Protein AF-A0A3N5LIF3-F1 (afdb_monomer_lite)

Sequence (115 aa):
MDKIKIIIRKEWAEVFKNRMVLFTVAFLPLLFVALPLIIIGTVGSAGDTTMGAEMPGQINAYCPPELNSGECFQVFMVSQFMLMFMILPLAIPVTIAAYSIVGEKTTRSLEPLLA

pLDDT: mean 72.55, std 11.44, range [46.75, 89.25]

Radius of gyration: 22.74 Å; chains: 1; bounding box: 51×27×62 Å

Foldseek 3Di:
DVVVVVVVVVLVCVCVVPPVNVCVLPVVLVVLVVVLVVVCVVLVVVVPDPDPPDDDPVLVVVDDPPDDPSVSVNSVVVVVSVVVVVCSVVVNVVSSVVCVVVVCVVVVPCVVVVD

Structure (mmCIF, N/CA/C/O backbone):
data_AF-A0A3N5LIF3-F1
#
_entry.id   AF-A0A3N5LIF3-F1
#
loop_
_atom_site.group_PDB
_atom_site.id
_atom_site.type_symbol
_atom_site.label_atom_id
_atom_site.label_alt_id
_atom_site.label_comp_id
_atom_site.label_asym_id
_atom_site.label_entity_id
_atom_site.label_seq_id
_atom_site.pdbx_PDB_ins_code
_atom_site.Cartn_x
_atom_site.Cartn_y
_atom_site.Cartn_z
_atom_site.occupancy
_atom_site.B_iso_or_equiv
_atom_site.auth_seq_id
_atom_site.auth_comp_id
_atom_site.auth_asym_id
_atom_site.auth_atom_id
_atom_site.pdbx_PDB_model_num
ATOM 1 N N . MET A 1 1 ? -11.364 -12.113 31.584 1.00 62.47 1 MET A N 1
ATOM 2 C CA . MET A 1 1 ? -10.709 -11.952 30.262 1.00 62.47 1 MET A CA 1
ATOM 3 C C . MET A 1 1 ? -11.653 -12.253 29.093 1.00 62.47 1 MET A C 1
ATOM 5 O O . MET A 1 1 ? -11.417 -11.757 27.998 1.00 62.47 1 MET A O 1
ATOM 9 N N . ASP A 1 2 ? -12.753 -12.980 29.308 1.00 78.06 2 ASP A N 1
ATOM 10 C CA . ASP A 1 2 ? -13.673 -13.397 28.233 1.00 78.06 2 ASP A CA 1
ATOM 11 C C . ASP A 1 2 ? -14.489 -12.256 27.616 1.00 78.06 2 ASP A C 1
ATOM 13 O O . ASP A 1 2 ? -14.750 -12.270 26.416 1.00 78.06 2 ASP A O 1
ATOM 17 N N . LYS A 1 3 ? -14.806 -11.210 28.394 1.00 77.38 3 LYS A N 1
ATOM 18 C CA . LYS A 1 3 ? -15.523 -10.025 27.891 1.00 77.38 3 LYS A CA 1
ATOM 19 C C . LYS A 1 3 ? -14.773 -9.320 26.748 1.00 77.38 3 LYS A C 1
ATOM 21 O O . LYS A 1 3 ? -15.388 -8.975 25.748 1.00 77.38 3 LYS A O 1
ATOM 26 N N . ILE A 1 4 ? -13.446 -9.187 26.851 1.00 80.62 4 ILE A N 1
ATOM 27 C CA . ILE A 1 4 ? -12.608 -8.550 25.815 1.00 80.62 4 ILE A CA 1
ATOM 28 C C . ILE A 1 4 ? -12.620 -9.383 24.526 1.00 80.62 4 ILE A C 1
ATOM 30 O O . ILE A 1 4 ? -12.798 -8.843 23.439 1.00 80.62 4 ILE A O 1
ATOM 34 N N . LYS A 1 5 ? -12.506 -10.713 24.640 1.00 80.94 5 LYS A N 1
ATOM 35 C CA . LYS A 1 5 ? -12.574 -11.619 23.481 1.00 80.94 5 LYS A CA 1
ATOM 36 C C . LYS A 1 5 ? -13.926 -11.547 22.766 1.00 80.94 5 LYS A C 1
ATOM 38 O O . LYS A 1 5 ? -13.967 -11.611 21.541 1.00 80.94 5 LYS A O 1
ATOM 43 N N . ILE A 1 6 ? -15.021 -11.403 23.513 1.00 83.94 6 ILE A N 1
ATOM 44 C CA . ILE A 1 6 ? -16.371 -11.275 22.946 1.00 83.94 6 ILE A CA 1
ATOM 45 C C . ILE A 1 6 ? -16.518 -9.961 22.171 1.00 83.94 6 ILE A C 1
ATOM 47 O O . ILE A 1 6 ? -17.060 -9.978 21.066 1.00 83.94 6 ILE A O 1
ATOM 51 N N . ILE A 1 7 ? -15.996 -8.855 22.709 1.00 80.12 7 ILE A N 1
ATOM 52 C CA . ILE A 1 7 ? -16.023 -7.542 22.048 1.00 80.12 7 ILE A CA 1
ATOM 53 C C . ILE A 1 7 ? -15.227 -7.584 20.739 1.00 80.12 7 ILE A C 1
ATOM 55 O O . ILE A 1 7 ? -15.776 -7.261 19.690 1.00 80.12 7 ILE A O 1
ATOM 59 N N . ILE A 1 8 ? -13.991 -8.097 20.767 1.00 80.31 8 ILE A N 1
ATOM 60 C CA . ILE A 1 8 ? -13.157 -8.231 19.559 1.00 80.31 8 ILE A CA 1
ATOM 61 C C . ILE A 1 8 ? -13.861 -9.090 18.502 1.00 80.31 8 ILE A C 1
ATOM 63 O O . ILE A 1 8 ? -13.891 -8.731 17.327 1.00 80.31 8 ILE A O 1
ATOM 67 N N . ARG A 1 9 ? -14.472 -10.214 18.904 1.00 79.19 9 ARG A N 1
ATOM 68 C CA . ARG A 1 9 ? -15.185 -11.097 17.969 1.00 79.19 9 ARG A CA 1
ATOM 69 C C . ARG A 1 9 ? -16.412 -10.423 17.348 1.00 79.19 9 ARG A C 1
ATOM 71 O O . ARG A 1 9 ? -16.721 -10.705 16.192 1.00 79.19 9 ARG A O 1
ATOM 78 N N . LYS A 1 10 ? -17.107 -9.556 18.093 1.00 78.56 10 LYS A N 1
ATOM 79 C CA . LYS A 1 10 ? -18.231 -8.762 17.580 1.00 78.56 10 LYS A CA 1
ATOM 80 C C . LYS A 1 10 ? -17.746 -7.760 16.528 1.00 78.56 10 LYS A C 1
ATOM 82 O O . LYS A 1 10 ? -18.284 -7.772 15.427 1.00 78.56 10 LYS A O 1
ATOM 87 N N . GLU A 1 11 ? -16.709 -6.974 16.826 1.00 76.25 11 GLU A N 1
ATOM 88 C CA . GLU A 1 11 ? -16.180 -5.972 15.886 1.00 76.25 11 GLU A CA 1
ATOM 89 C C . GLU A 1 11 ? -15.649 -6.606 14.599 1.00 76.25 11 GLU A C 1
ATOM 91 O O . GLU A 1 11 ? -15.943 -6.138 13.500 1.00 76.25 11 GLU A O 1
ATOM 96 N N . TRP A 1 12 ? -14.932 -7.728 14.708 1.00 75.62 12 TRP A N 1
ATOM 97 C CA . TRP A 1 12 ? -14.440 -8.450 13.534 1.00 75.62 12 TRP A CA 1
ATOM 98 C C . TRP A 1 12 ? -15.583 -8.973 12.654 1.00 75.62 12 TRP A C 1
ATOM 100 O O . TRP A 1 12 ? -15.513 -8.888 11.428 1.00 75.62 12 TRP A O 1
ATOM 110 N N . ALA A 1 13 ? -16.658 -9.479 13.269 1.00 78.12 13 ALA A N 1
ATOM 111 C CA . ALA A 1 13 ? -17.844 -9.926 12.545 1.00 78.12 13 ALA A CA 1
ATOM 112 C C . ALA A 1 13 ? -18.581 -8.759 11.869 1.00 78.12 13 ALA A C 1
ATOM 114 O O . ALA A 1 13 ? -19.118 -8.924 10.778 1.00 78.12 13 ALA A O 1
ATOM 115 N N . GLU A 1 14 ? -18.592 -7.582 12.489 1.00 74.56 14 GLU A N 1
ATOM 116 C CA . GLU A 1 14 ? -19.236 -6.381 11.961 1.00 74.56 14 GLU A CA 1
ATOM 117 C C . GLU A 1 14 ? -18.471 -5.799 10.762 1.00 74.56 14 GLU A C 1
ATOM 119 O O . GLU A 1 14 ? -19.076 -5.531 9.722 1.00 74.56 14 GLU A O 1
ATOM 124 N N . VAL A 1 15 ? -17.137 -5.729 10.845 1.00 71.31 15 VAL A N 1
ATOM 125 C CA . VAL A 1 15 ? -16.263 -5.301 9.737 1.00 71.31 15 VAL A CA 1
ATOM 126 C C . VAL A 1 15 ? -16.377 -6.244 8.536 1.00 71.31 15 VAL A C 1
ATOM 128 O O . VAL A 1 15 ? -16.532 -5.778 7.408 1.00 71.31 15 VAL A O 1
ATOM 131 N N . PHE A 1 16 ? -16.365 -7.565 8.753 1.00 73.12 16 PHE A N 1
ATOM 132 C CA . PHE A 1 16 ? -16.489 -8.538 7.657 1.00 73.12 16 PHE A CA 1
ATOM 133 C C . PHE A 1 16 ? -17.900 -8.629 7.067 1.00 73.12 16 PHE A C 1
ATOM 135 O O . PHE A 1 16 ? -18.053 -8.947 5.887 1.00 73.12 16 PHE A O 1
ATOM 142 N N . LYS A 1 17 ? -18.945 -8.350 7.854 1.00 76.25 17 LYS A N 1
ATOM 143 C CA . LYS A 1 17 ? -20.332 -8.352 7.367 1.00 76.25 17 LYS A CA 1
ATOM 144 C C . LYS A 1 17 ? -20.644 -7.112 6.531 1.00 76.25 17 LYS A C 1
ATOM 146 O O . LYS A 1 17 ? -21.517 -7.162 5.662 1.00 76.25 17 LYS A O 1
ATOM 151 N N . ASN A 1 18 ? -19.931 -6.010 6.759 1.00 74.31 18 ASN A N 1
ATOM 152 C CA . ASN A 1 18 ? -20.172 -4.762 6.056 1.00 74.31 18 ASN A CA 1
ATOM 153 C C . ASN A 1 18 ? -19.412 -4.714 4.719 1.00 74.31 18 ASN A C 1
ATOM 155 O O . ASN A 1 18 ? -18.266 -4.269 4.629 1.00 74.31 18 ASN A O 1
ATOM 159 N N . ARG A 1 19 ? -20.084 -5.161 3.648 1.00 74.12 19 ARG A N 1
ATOM 160 C CA . ARG A 1 19 ? -19.531 -5.245 2.281 1.00 74.12 19 ARG A CA 1
ATOM 161 C C . ARG A 1 19 ? -18.930 -3.924 1.783 1.00 74.12 19 ARG A C 1
ATOM 163 O O . ARG A 1 19 ? -18.002 -3.962 0.985 1.00 74.12 19 ARG A O 1
ATOM 170 N N . MET A 1 20 ? -19.424 -2.778 2.259 1.00 74.94 20 MET A N 1
ATOM 171 C CA . MET A 1 20 ? -18.888 -1.457 1.909 1.00 74.94 20 MET A CA 1
ATOM 172 C C . MET A 1 20 ? -17.468 -1.240 2.456 1.00 74.94 20 MET A C 1
ATOM 174 O O . MET A 1 20 ? -16.606 -0.790 1.711 1.00 74.94 20 MET A O 1
ATOM 178 N N . VAL A 1 21 ? -17.211 -1.600 3.719 1.00 74.88 21 VAL A N 1
ATOM 179 C CA . VAL A 1 21 ? -15.890 -1.436 4.358 1.00 74.88 21 VAL A CA 1
ATOM 180 C C . VAL A 1 21 ? -14.884 -2.396 3.736 1.00 74.88 21 VAL A C 1
ATOM 182 O O . VAL A 1 21 ? -13.783 -1.999 3.372 1.00 74.88 21 VAL A O 1
ATOM 185 N N . LEU A 1 22 ? -15.280 -3.654 3.536 1.00 80.12 22 LEU A N 1
ATOM 186 C CA . LEU A 1 22 ? -14.413 -4.645 2.901 1.00 80.12 22 LEU A CA 1
ATOM 187 C C . LEU A 1 22 ? -14.069 -4.241 1.459 1.00 80.12 22 LEU A C 1
ATOM 189 O O . LEU A 1 22 ? -12.928 -4.398 1.030 1.00 80.12 22 LEU A O 1
ATOM 193 N N . PHE A 1 23 ? -15.026 -3.654 0.733 1.00 83.00 23 PHE A N 1
ATOM 194 C CA . PHE A 1 23 ? -14.786 -3.142 -0.609 1.00 83.00 23 PHE A CA 1
ATOM 195 C C . PHE A 1 23 ? -13.824 -1.952 -0.611 1.00 83.00 23 PHE A C 1
ATOM 197 O O . PHE A 1 23 ? -12.880 -1.975 -1.385 1.00 83.00 23 PHE A O 1
ATOM 204 N N . THR A 1 24 ? -13.989 -0.942 0.248 1.00 78.31 24 THR A N 1
ATOM 205 C CA . THR A 1 24 ? -13.083 0.225 0.259 1.00 78.31 24 THR A CA 1
ATOM 206 C C . THR A 1 24 ? -11.669 -0.139 0.711 1.00 78.31 24 THR A C 1
ATOM 208 O O . THR A 1 24 ? -10.699 0.326 0.109 1.00 78.31 24 THR A O 1
ATOM 211 N N . VAL A 1 25 ? -11.548 -1.022 1.708 1.00 82.38 25 VAL A N 1
ATOM 212 C CA . VAL A 1 25 ? -10.266 -1.520 2.225 1.00 82.38 25 VAL A CA 1
ATOM 213 C C . VAL A 1 25 ? -9.535 -2.383 1.197 1.00 82.38 25 VAL A C 1
ATOM 215 O O . VAL A 1 25 ? -8.313 -2.318 1.131 1.00 82.38 25 VAL A O 1
ATOM 218 N N . ALA A 1 26 ? -10.244 -3.169 0.382 1.00 84.56 26 ALA A N 1
ATOM 219 C CA . ALA A 1 26 ? -9.623 -4.007 -0.646 1.00 84.56 26 ALA A CA 1
ATOM 220 C C . ALA A 1 26 ? -9.393 -3.266 -1.973 1.00 84.56 26 ALA A C 1
ATOM 222 O O . ALA A 1 26 ? -8.375 -3.474 -2.628 1.00 84.56 26 ALA A O 1
ATOM 223 N N . PHE A 1 27 ? -10.318 -2.394 -2.377 1.00 86.81 27 PHE A N 1
ATOM 224 C CA . PHE A 1 27 ? -10.307 -1.738 -3.684 1.00 86.81 27 PHE A CA 1
ATOM 225 C C . PHE A 1 27 ? -9.122 -0.789 -3.851 1.00 86.81 27 PHE A C 1
ATOM 227 O O . PHE A 1 27 ? -8.447 -0.837 -4.875 1.00 86.81 27 PHE A O 1
ATOM 234 N N . LEU A 1 28 ? -8.841 0.051 -2.849 1.00 86.00 28 LEU A N 1
ATOM 235 C CA . LEU A 1 28 ? -7.771 1.046 -2.942 1.00 86.00 28 LEU A CA 1
ATOM 236 C C . LEU A 1 28 ? -6.372 0.399 -3.055 1.00 86.00 28 LEU A C 1
ATOM 238 O O . LEU A 1 28 ? -5.653 0.737 -3.997 1.00 86.00 28 LEU A O 1
ATOM 242 N N . PRO A 1 29 ? -5.992 -0.584 -2.215 1.00 85.38 29 PRO A N 1
ATOM 243 C CA . PRO A 1 29 ? -4.764 -1.354 -2.407 1.00 85.38 29 PRO A CA 1
ATOM 244 C C . PRO A 1 29 ? -4.689 -2.070 -3.755 1.00 85.38 29 PRO A C 1
ATOM 246 O O . PRO A 1 29 ? -3.650 -2.055 -4.409 1.00 85.38 29 PRO A O 1
ATOM 249 N N . LEU A 1 30 ? -5.792 -2.684 -4.188 1.00 88.44 30 LEU A N 1
ATOM 250 C CA . LEU A 1 30 ? -5.832 -3.462 -5.423 1.00 88.44 30 LEU A CA 1
ATOM 251 C C . LEU A 1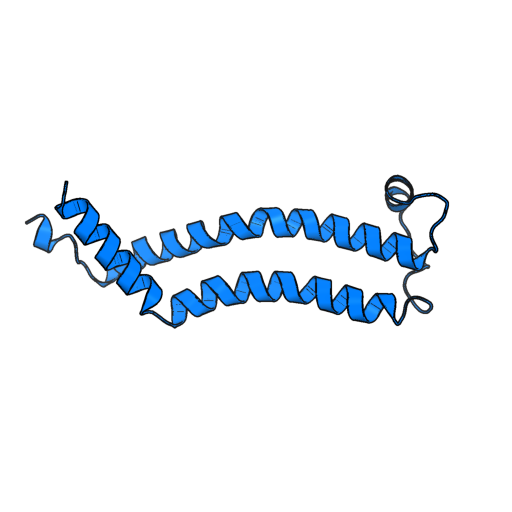 30 ? -5.660 -2.567 -6.655 1.00 88.44 30 LEU A C 1
ATOM 253 O O . LEU A 1 30 ? -4.931 -2.929 -7.576 1.00 88.44 30 LEU A O 1
ATOM 257 N N . LEU A 1 31 ? -6.244 -1.368 -6.639 1.00 88.56 31 LEU A N 1
ATOM 258 C CA . LEU A 1 31 ? -6.043 -0.349 -7.667 1.00 88.56 31 LEU A CA 1
ATOM 259 C C . LEU A 1 31 ? -4.572 0.088 -7.732 1.00 88.56 31 LEU A C 1
ATOM 261 O O . LEU A 1 31 ? -3.994 0.143 -8.818 1.00 88.56 31 LEU A O 1
ATOM 265 N N . PHE A 1 32 ? -3.950 0.342 -6.577 1.00 85.62 32 PHE A N 1
ATOM 266 C CA . PHE A 1 32 ? -2.544 0.754 -6.490 1.00 85.62 32 PHE A CA 1
ATOM 267 C C . PHE A 1 32 ? -1.572 -0.333 -6.966 1.00 85.62 32 PHE A C 1
ATOM 269 O O . PHE A 1 32 ? -0.512 -0.000 -7.483 1.00 85.62 32 PHE A O 1
ATOM 276 N N . VAL A 1 33 ? -1.926 -1.615 -6.830 1.00 86.38 33 VAL A N 1
ATOM 277 C CA . VAL A 1 33 ? -1.154 -2.745 -7.380 1.00 86.38 33 VAL A CA 1
ATOM 278 C C . VAL A 1 33 ? -1.404 -2.930 -8.880 1.00 86.38 33 VAL A C 1
ATOM 280 O O . VAL A 1 33 ? -0.472 -3.216 -9.628 1.00 86.38 33 VAL A O 1
ATOM 283 N N . ALA A 1 34 ? -2.639 -2.738 -9.345 1.00 89.25 34 ALA A N 1
ATOM 284 C CA . ALA A 1 34 ? -2.996 -2.914 -10.751 1.00 89.25 34 ALA A CA 1
ATOM 285 C C . ALA A 1 34 ? -2.342 -1.868 -11.669 1.00 89.25 34 ALA A C 1
ATOM 287 O O . ALA A 1 34 ? -1.889 -2.219 -12.756 1.00 89.25 34 ALA A O 1
ATOM 288 N N . LEU A 1 35 ? -2.252 -0.605 -11.234 1.00 85.94 35 LEU A N 1
ATOM 289 C CA . LEU A 1 35 ? -1.646 0.483 -12.012 1.00 85.94 35 LEU A CA 1
ATOM 290 C C . LEU A 1 35 ? -0.226 0.162 -12.523 1.00 85.94 35 LEU A C 1
ATOM 292 O O . LEU A 1 35 ? -0.032 0.158 -13.739 1.00 85.94 35 LEU A O 1
ATOM 296 N N . PRO A 1 36 ? 0.765 -0.145 -11.665 1.00 80.56 36 PRO A N 1
ATOM 297 C CA . PRO A 1 36 ? 2.117 -0.440 -12.127 1.00 80.56 36 PRO A CA 1
ATOM 298 C C . PRO A 1 36 ? 2.191 -1.728 -12.950 1.00 80.56 36 PRO A C 1
ATOM 300 O O . PRO A 1 36 ? 2.974 -1.784 -13.892 1.00 80.56 36 PRO A O 1
ATOM 303 N N . LEU A 1 37 ? 1.357 -2.737 -12.671 1.00 85.25 37 LEU A N 1
ATOM 304 C CA . LEU A 1 37 ? 1.309 -3.962 -13.480 1.00 85.25 37 LEU A CA 1
ATOM 305 C C . LEU A 1 37 ? 0.853 -3.688 -14.919 1.00 85.25 37 LEU A C 1
ATOM 307 O O . LEU A 1 37 ? 1.444 -4.218 -15.858 1.00 85.25 37 LEU A O 1
ATOM 311 N N . ILE A 1 38 ? -0.163 -2.837 -15.096 1.00 85.44 38 ILE A N 1
ATOM 312 C CA . ILE A 1 38 ? -0.642 -2.427 -16.422 1.00 85.44 38 ILE A CA 1
ATOM 313 C C . ILE A 1 38 ? 0.456 -1.658 -17.155 1.00 85.44 38 ILE A C 1
ATOM 315 O O . ILE A 1 38 ? 0.747 -1.974 -18.305 1.00 85.44 38 ILE A O 1
ATOM 319 N N . ILE A 1 39 ? 1.100 -0.701 -16.480 1.00 80.12 39 ILE A N 1
ATOM 320 C CA . ILE A 1 39 ? 2.172 0.112 -17.068 1.00 80.12 39 ILE A CA 1
ATOM 321 C C . ILE A 1 39 ? 3.339 -0.772 -17.520 1.00 80.12 39 ILE A C 1
ATOM 323 O O . ILE A 1 39 ? 3.814 -0.612 -18.640 1.00 80.12 39 ILE A O 1
ATOM 327 N N . ILE A 1 40 ? 3.769 -1.738 -16.701 1.00 78.56 40 ILE A N 1
ATOM 328 C CA . ILE A 1 40 ? 4.827 -2.690 -17.073 1.00 78.56 40 ILE A CA 1
ATOM 329 C C . ILE A 1 40 ? 4.402 -3.513 -18.295 1.00 78.56 40 ILE A C 1
ATOM 331 O O . ILE A 1 40 ? 5.179 -3.651 -19.239 1.00 78.56 40 ILE A O 1
ATOM 335 N N . GLY A 1 41 ? 3.163 -4.014 -18.307 1.00 80.50 41 GLY A N 1
ATOM 336 C CA . GLY A 1 41 ? 2.622 -4.789 -19.423 1.00 80.50 41 GLY A CA 1
ATOM 337 C C . GLY A 1 41 ? 2.560 -4.002 -20.735 1.00 80.50 41 GLY A C 1
ATOM 338 O O . GLY A 1 41 ? 2.857 -4.555 -21.790 1.00 80.50 41 GLY A O 1
ATOM 339 N N . THR A 1 42 ? 2.229 -2.708 -20.685 1.00 76.94 42 THR A N 1
ATOM 340 C CA . THR A 1 42 ? 2.169 -1.856 -21.882 1.00 76.94 42 THR A CA 1
ATOM 341 C C . THR A 1 42 ? 3.544 -1.361 -22.322 1.00 76.94 42 THR A C 1
ATOM 343 O O . THR A 1 42 ? 3.851 -1.398 -23.510 1.00 76.94 42 THR A O 1
ATOM 346 N N . VAL A 1 43 ? 4.400 -0.936 -21.387 1.00 70.38 43 VAL A N 1
ATOM 347 C CA . VAL A 1 43 ? 5.714 -0.337 -21.685 1.00 70.38 43 VAL A CA 1
ATOM 348 C C . VAL A 1 43 ? 6.722 -1.393 -22.132 1.00 70.38 43 VAL A C 1
ATOM 350 O O . VAL A 1 43 ? 7.453 -1.145 -23.085 1.00 70.38 43 VAL A O 1
ATOM 353 N N . GLY A 1 44 ? 6.692 -2.601 -21.556 1.00 62.28 44 GLY A N 1
ATOM 354 C CA . GLY A 1 44 ? 7.513 -3.723 -22.029 1.00 62.28 44 GLY A CA 1
ATOM 355 C C . GLY A 1 44 ? 7.191 -4.157 -23.466 1.00 62.28 44 GLY A C 1
ATOM 356 O O . GLY A 1 44 ? 8.038 -4.736 -24.136 1.00 62.28 44 GLY A O 1
ATOM 357 N N . SER A 1 45 ? 5.987 -3.842 -23.964 1.00 57.59 45 SER A N 1
ATOM 358 C CA . SER A 1 45 ? 5.563 -4.122 -25.347 1.00 57.59 45 SER A CA 1
ATOM 359 C C . SER A 1 45 ? 5.739 -2.944 -26.318 1.00 57.59 45 SER A C 1
ATOM 361 O O . SER A 1 45 ? 5.766 -3.153 -27.527 1.00 57.59 45 SER A O 1
ATOM 363 N N . ALA A 1 46 ? 5.866 -1.715 -25.803 1.00 53.88 46 ALA A N 1
ATOM 364 C CA . ALA A 1 46 ? 5.868 -0.464 -26.573 1.00 53.88 46 ALA A CA 1
ATOM 365 C C . ALA A 1 46 ? 7.194 0.317 -26.476 1.00 53.88 46 ALA A C 1
ATOM 367 O O . ALA A 1 46 ? 7.237 1.498 -26.823 1.00 53.88 46 ALA A O 1
ATOM 368 N N . GLY A 1 47 ? 8.255 -0.325 -25.975 1.00 52.28 47 GLY A N 1
ATOM 369 C CA . GLY A 1 47 ? 9.514 0.275 -25.513 1.00 52.28 47 GLY A CA 1
ATOM 370 C C . GLY A 1 47 ? 10.383 1.025 -26.531 1.00 52.28 47 GLY A C 1
ATOM 371 O O . GLY A 1 47 ? 11.558 1.219 -26.244 1.00 52.28 47 GLY A O 1
ATOM 372 N N . ASP A 1 48 ? 9.849 1.464 -27.673 1.00 52.91 48 ASP A N 1
ATOM 373 C C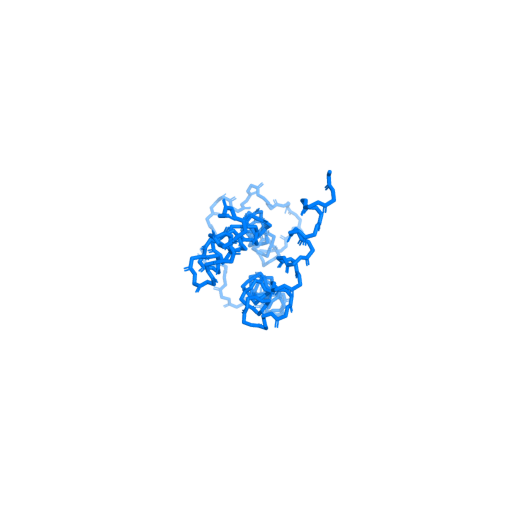A . ASP A 1 48 ? 10.625 2.167 -28.703 1.00 52.91 48 ASP A CA 1
ATOM 374 C C . ASP A 1 48 ? 10.157 3.609 -28.988 1.00 52.91 48 ASP A C 1
ATOM 376 O O . ASP A 1 48 ? 10.956 4.443 -29.396 1.00 52.91 48 ASP A O 1
ATOM 380 N N . THR A 1 49 ? 8.893 3.992 -28.753 1.00 49.19 49 THR A N 1
ATOM 381 C CA . THR A 1 49 ? 8.378 5.167 -29.496 1.00 49.19 49 THR A CA 1
ATOM 382 C C . THR A 1 49 ? 8.221 6.511 -28.782 1.00 49.19 49 THR A C 1
ATOM 384 O O . THR A 1 49 ? 7.994 7.485 -29.494 1.00 49.19 49 THR A O 1
ATOM 387 N N . THR A 1 50 ? 8.331 6.671 -27.455 1.00 50.38 50 THR A N 1
ATOM 388 C CA . THR A 1 50 ? 7.998 8.002 -26.867 1.00 50.38 50 THR A CA 1
ATOM 389 C C . THR A 1 50 ? 8.742 8.468 -25.614 1.00 50.38 50 THR A C 1
ATOM 391 O O . THR A 1 50 ? 8.568 9.624 -25.242 1.00 50.38 50 THR A O 1
ATOM 394 N N . MET A 1 51 ? 9.576 7.656 -24.955 1.00 51.94 51 MET A N 1
ATOM 395 C CA . MET A 1 51 ? 10.086 8.013 -23.610 1.00 51.94 51 MET A CA 1
ATOM 396 C C . MET A 1 51 ? 11.605 8.238 -23.524 1.00 51.94 51 MET A C 1
ATOM 398 O O . MET A 1 51 ? 12.137 8.435 -22.438 1.00 51.94 51 MET A O 1
ATOM 402 N N . GLY A 1 52 ? 12.309 8.255 -24.662 1.00 50.19 52 GLY A N 1
ATOM 403 C CA . GLY A 1 52 ? 13.760 8.485 -24.725 1.00 50.19 52 GLY A CA 1
ATOM 404 C C . GLY A 1 52 ? 14.208 9.955 -24.692 1.00 50.19 52 GLY A C 1
ATOM 405 O O . GLY A 1 52 ? 15.407 10.210 -24.659 1.00 50.19 52 GLY A O 1
ATOM 406 N N . ALA A 1 53 ? 13.289 10.928 -24.722 1.00 48.16 53 ALA A N 1
ATOM 407 C CA . ALA A 1 53 ? 13.651 12.334 -24.944 1.00 48.16 53 ALA A CA 1
ATOM 408 C C . ALA A 1 53 ? 14.037 13.118 -23.674 1.00 48.16 53 ALA A C 1
ATOM 410 O O . ALA A 1 53 ? 14.677 14.159 -23.783 1.00 48.16 53 ALA A O 1
ATOM 411 N N . GLU A 1 54 ? 13.703 12.631 -22.476 1.00 48.53 54 GLU A N 1
ATOM 412 C CA . GLU A 1 54 ? 13.948 13.359 -21.223 1.00 48.53 54 GLU A CA 1
ATOM 413 C C . GLU A 1 54 ? 14.344 12.392 -20.100 1.00 48.53 54 GLU A C 1
ATOM 415 O O . GLU A 1 54 ? 13.644 12.257 -19.103 1.00 48.53 54 GLU A O 1
ATOM 420 N N . MET A 1 55 ? 15.462 11.677 -20.259 1.00 56.09 55 MET A N 1
ATOM 421 C CA . MET A 1 55 ? 16.070 10.907 -19.165 1.00 56.09 55 MET A CA 1
ATOM 422 C C . MET A 1 55 ? 16.878 11.855 -18.255 1.00 56.09 55 MET A C 1
ATOM 424 O O . MET A 1 55 ? 17.998 12.226 -18.617 1.00 56.09 55 MET A O 1
ATOM 428 N N . PRO A 1 56 ? 16.373 12.277 -17.077 1.00 54.16 56 PRO A N 1
ATOM 429 C CA . PRO A 1 56 ? 17.175 13.015 -16.107 1.00 54.16 56 PRO A CA 1
ATOM 430 C C . PRO A 1 56 ? 18.347 12.152 -15.619 1.00 54.16 56 PRO A C 1
ATOM 432 O O . PRO A 1 56 ? 18.186 10.968 -15.327 1.00 54.16 56 PRO A O 1
ATOM 435 N N . GLY A 1 57 ? 19.530 12.754 -15.456 1.00 60.34 57 GLY A N 1
ATOM 436 C CA . GLY A 1 57 ? 20.776 12.061 -15.078 1.00 60.34 57 GLY A CA 1
ATOM 437 C C . GLY A 1 57 ? 20.751 11.274 -13.754 1.00 60.34 57 GLY A C 1
ATOM 438 O O . GLY A 1 57 ? 21.702 10.561 -13.454 1.00 60.34 57 GLY A O 1
ATOM 439 N N . GLN A 1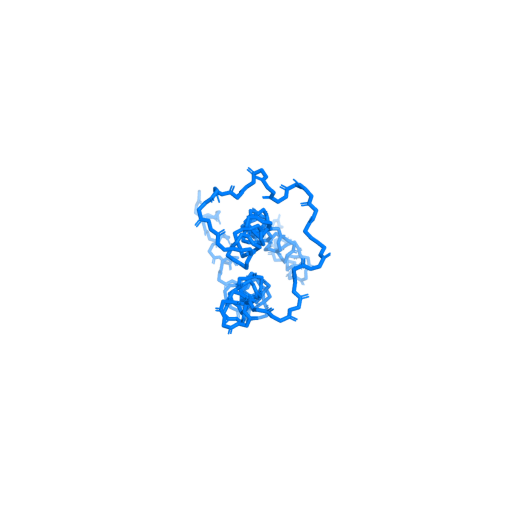 58 ? 19.664 11.349 -12.979 1.00 59.12 58 GLN A N 1
ATOM 440 C CA . GLN A 1 58 ? 19.409 10.520 -11.794 1.00 59.12 58 GLN A CA 1
ATOM 441 C C . GLN A 1 58 ? 19.106 9.054 -12.144 1.00 59.12 58 GLN A C 1
ATOM 443 O O . GLN A 1 58 ? 19.295 8.178 -11.304 1.00 59.12 58 GLN A O 1
ATOM 448 N N . ILE A 1 59 ? 18.678 8.770 -13.378 1.00 57.94 59 ILE A N 1
ATOM 449 C CA . ILE A 1 59 ? 18.338 7.411 -13.817 1.00 57.94 59 ILE A CA 1
ATOM 450 C C . ILE A 1 59 ? 19.608 6.571 -14.048 1.00 57.94 59 ILE A C 1
ATOM 452 O O . ILE A 1 59 ? 19.622 5.381 -13.743 1.00 57.94 59 ILE A O 1
ATOM 456 N N . ASN A 1 60 ? 20.724 7.203 -14.434 1.00 58.72 60 ASN A N 1
ATOM 457 C CA . ASN A 1 60 ? 22.023 6.534 -14.604 1.00 58.72 60 ASN A CA 1
ATOM 458 C C . ASN A 1 60 ? 22.596 5.945 -13.301 1.00 58.72 60 ASN A C 1
ATOM 460 O O . ASN A 1 60 ? 23.424 5.044 -13.367 1.00 58.72 60 ASN A O 1
ATOM 464 N N . ALA A 1 61 ? 22.169 6.415 -12.122 1.00 62.12 61 ALA A N 1
ATOM 465 C CA . ALA A 1 61 ? 22.617 5.859 -10.839 1.00 62.12 61 ALA A CA 1
ATOM 466 C C . ALA A 1 61 ? 21.963 4.504 -10.506 1.00 62.12 61 ALA A C 1
ATOM 468 O O . ALA A 1 61 ? 22.500 3.740 -9.709 1.00 62.12 61 ALA A O 1
ATOM 469 N N . TYR A 1 62 ? 20.813 4.209 -11.118 1.00 59.69 62 TYR A N 1
ATOM 470 C CA . TYR A 1 62 ? 20.046 2.978 -10.906 1.00 59.69 62 TYR A CA 1
ATOM 471 C C . TYR A 1 62 ? 20.104 2.030 -12.115 1.00 59.69 62 TYR A C 1
ATOM 473 O O . TYR A 1 62 ? 19.456 0.985 -12.101 1.00 59.69 62 TYR A O 1
ATOM 481 N N . CYS A 1 63 ? 20.878 2.384 -13.147 1.00 65.25 63 CYS A N 1
ATOM 482 C CA . CYS A 1 63 ? 20.981 1.649 -14.402 1.00 65.25 63 CYS A CA 1
ATOM 483 C C . CYS A 1 63 ? 22.297 0.857 -14.472 1.00 65.25 63 CYS A C 1
ATOM 485 O O . CYS A 1 63 ? 23.368 1.469 -14.490 1.00 65.25 63 CYS A O 1
ATOM 487 N N . PRO A 1 64 ? 22.263 -0.485 -14.533 1.00 64.50 64 PRO A N 1
ATOM 488 C CA . PRO A 1 64 ? 23.434 -1.271 -14.896 1.00 64.50 64 PRO A CA 1
ATOM 489 C C . PRO A 1 64 ? 23.857 -0.933 -16.337 1.00 64.50 64 PRO A C 1
ATOM 491 O O . PRO A 1 64 ? 22.988 -0.756 -17.191 1.00 64.50 64 PRO A O 1
ATOM 494 N N . PRO A 1 65 ? 25.163 -0.887 -16.649 1.00 63.16 65 PRO A N 1
ATOM 495 C CA . PRO A 1 65 ? 25.671 -0.470 -17.962 1.00 63.16 65 PRO A CA 1
ATOM 496 C C . PRO A 1 65 ? 25.326 -1.418 -19.131 1.00 63.16 65 PRO A C 1
ATOM 498 O O . PRO A 1 65 ? 25.736 -1.157 -20.258 1.00 63.16 65 PRO A O 1
ATOM 501 N N . GLU A 1 66 ? 24.592 -2.507 -18.886 1.00 64.44 66 GLU A N 1
ATOM 502 C CA . GLU A 1 66 ? 24.299 -3.573 -19.855 1.00 64.44 66 GLU A CA 1
ATOM 503 C C . GLU A 1 66 ? 22.844 -3.568 -20.378 1.00 64.44 66 GLU A C 1
ATOM 505 O O . GLU A 1 66 ? 22.501 -4.418 -21.195 1.00 64.44 66 GLU A O 1
ATOM 510 N N . LEU A 1 67 ? 21.980 -2.642 -19.930 1.00 63.66 67 LEU A N 1
ATOM 511 C CA . LEU A 1 67 ? 20.544 -2.630 -20.271 1.00 63.66 67 LEU A CA 1
ATOM 512 C C . LEU A 1 67 ? 20.171 -1.604 -21.353 1.00 63.66 67 LEU A C 1
ATOM 514 O O . LEU A 1 67 ? 20.753 -0.521 -21.442 1.00 63.66 67 LEU A O 1
ATOM 518 N N . ASN A 1 68 ? 19.135 -1.925 -22.138 1.00 67.50 68 ASN A N 1
ATOM 519 C CA . ASN A 1 68 ? 18.556 -1.016 -23.128 1.00 67.50 68 ASN A CA 1
ATOM 520 C C . ASN A 1 68 ? 17.879 0.191 -22.438 1.00 67.50 68 ASN A C 1
ATOM 522 O O . ASN A 1 68 ? 17.358 0.080 -21.324 1.00 67.50 68 ASN A O 1
ATOM 526 N N . SER A 1 69 ? 17.836 1.352 -23.099 1.00 65.00 69 SER A N 1
ATOM 527 C CA . SER A 1 69 ? 17.286 2.601 -22.537 1.00 65.00 69 SER A CA 1
ATOM 528 C C . SER A 1 69 ? 15.827 2.461 -22.073 1.00 65.00 69 SER A C 1
ATOM 530 O O . SER A 1 69 ? 15.445 3.045 -21.056 1.00 65.00 69 SER A O 1
ATOM 532 N N . GLY A 1 70 ? 15.033 1.625 -22.751 1.00 67.69 70 GLY A N 1
ATOM 533 C CA . GLY A 1 70 ? 13.660 1.287 -22.354 1.00 67.69 70 GLY A CA 1
ATOM 534 C C . GLY A 1 70 ? 13.558 0.419 -21.090 1.00 67.69 70 GLY A C 1
ATOM 535 O O . GLY A 1 70 ? 12.679 0.639 -20.257 1.00 67.69 70 GLY A O 1
ATOM 536 N N . GLU A 1 71 ? 14.484 -0.521 -20.888 1.00 70.81 71 GLU A N 1
ATOM 537 C CA . GLU A 1 71 ? 14.510 -1.397 -19.704 1.00 70.81 71 GLU A CA 1
ATOM 538 C C . GLU A 1 71 ? 14.966 -0.628 -18.458 1.00 70.81 71 GLU A C 1
ATOM 540 O O . GLU A 1 71 ? 14.451 -0.821 -17.356 1.00 70.81 71 GLU A O 1
ATOM 545 N N . CYS A 1 72 ? 15.885 0.316 -18.647 1.00 73.00 72 CYS A N 1
ATOM 546 C CA . CYS A 1 72 ? 16.354 1.218 -17.604 1.00 73.00 72 CYS A CA 1
ATOM 547 C C . CYS A 1 72 ? 15.213 2.078 -17.026 1.00 73.00 72 CYS A C 1
ATOM 549 O O . CYS A 1 72 ? 15.063 2.214 -15.807 1.00 73.00 72 CYS A O 1
ATOM 551 N N . PHE A 1 73 ? 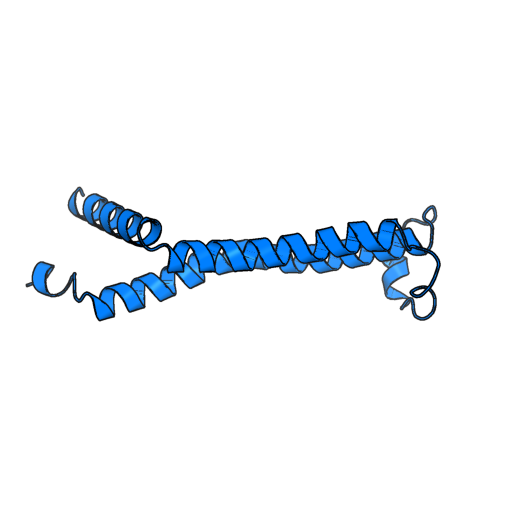14.351 2.605 -17.902 1.00 72.75 73 PHE A N 1
ATOM 552 C CA . PHE A 1 73 ? 13.165 3.359 -17.502 1.00 72.75 73 PHE A CA 1
ATOM 553 C C . PHE A 1 73 ? 12.148 2.485 -16.752 1.00 72.75 73 PHE A C 1
ATOM 555 O O . PHE A 1 73 ? 11.565 2.920 -15.755 1.00 72.75 73 PHE A O 1
ATOM 562 N N . GLN A 1 74 ? 11.980 1.228 -17.170 1.00 71.88 74 GLN A N 1
ATOM 563 C CA . GLN A 1 74 ? 11.121 0.269 -16.476 1.00 71.88 74 GLN A CA 1
ATOM 564 C C . GLN A 1 74 ? 11.606 0.007 -15.041 1.00 71.88 74 GLN A C 1
ATOM 566 O O . GLN A 1 74 ? 10.804 0.063 -14.107 1.00 71.88 74 GLN A O 1
ATOM 571 N N . VAL A 1 75 ? 12.909 -0.216 -14.843 1.00 76.56 75 VAL A N 1
ATOM 572 C CA . VAL A 1 75 ? 13.501 -0.415 -13.507 1.00 76.56 75 VAL A CA 1
ATOM 573 C C . VAL A 1 75 ? 13.329 0.831 -12.634 1.00 76.56 75 VAL A C 1
ATOM 575 O O . VAL A 1 75 ? 12.937 0.723 -11.469 1.00 76.56 75 VAL A O 1
ATOM 578 N N . PHE A 1 76 ? 13.550 2.022 -13.197 1.00 76.56 76 PHE A N 1
ATOM 579 C CA . PHE A 1 76 ? 13.351 3.282 -12.483 1.00 76.56 76 PHE A CA 1
ATOM 580 C C . PHE A 1 76 ? 11.897 3.466 -12.025 1.00 76.56 76 PHE A C 1
ATOM 582 O O . PHE A 1 76 ? 11.658 3.762 -10.853 1.00 76.56 76 PHE A O 1
ATOM 589 N N . MET A 1 77 ? 10.9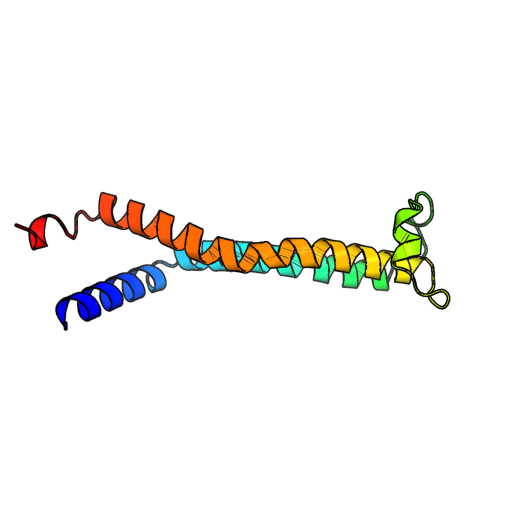21 3.232 -12.907 1.00 76.38 77 MET A N 1
ATOM 590 C CA . MET A 1 77 ? 9.503 3.333 -12.552 1.00 76.38 77 MET A CA 1
ATOM 591 C C . MET A 1 77 ? 9.113 2.347 -11.446 1.00 76.38 77 MET A C 1
ATOM 593 O O . MET A 1 77 ? 8.460 2.739 -10.480 1.00 76.38 77 MET A O 1
ATOM 597 N N . VAL A 1 78 ? 9.543 1.084 -11.538 1.00 78.81 78 VAL A N 1
ATOM 598 C CA . VAL A 1 78 ? 9.267 0.063 -10.510 1.00 78.81 78 VAL A CA 1
ATOM 599 C C . VAL A 1 78 ? 9.844 0.469 -9.151 1.00 78.81 78 VAL A C 1
ATOM 601 O O . VAL A 1 78 ? 9.168 0.322 -8.131 1.00 78.81 78 VAL A O 1
ATOM 604 N N . SER A 1 79 ? 11.052 1.038 -9.133 1.00 80.00 79 SER A N 1
ATOM 605 C CA . SER A 1 79 ? 11.688 1.544 -7.912 1.00 80.00 79 SER A CA 1
ATOM 606 C C . SER A 1 79 ? 10.858 2.650 -7.240 1.00 80.00 79 SER A C 1
ATOM 608 O O . SER A 1 79 ? 10.635 2.610 -6.029 1.00 80.00 79 SER A O 1
ATOM 610 N N . GLN A 1 80 ? 10.301 3.587 -8.019 1.00 77.75 80 GLN A N 1
ATOM 611 C CA . GLN A 1 80 ? 9.415 4.632 -7.485 1.00 77.75 80 GLN A CA 1
ATOM 612 C C . GLN A 1 80 ? 8.103 4.056 -6.923 1.00 77.75 80 GLN A C 1
ATOM 614 O O . GLN A 1 80 ? 7.650 4.464 -5.851 1.00 77.75 80 GLN A O 1
ATOM 619 N N . PHE A 1 81 ? 7.509 3.063 -7.592 1.00 82.19 81 PHE A N 1
ATOM 620 C CA . PHE A 1 81 ? 6.294 2.401 -7.102 1.00 82.19 81 PHE A CA 1
ATOM 621 C C . PHE A 1 81 ? 6.529 1.566 -5.833 1.00 82.19 81 PHE A C 1
ATOM 623 O O . PHE A 1 81 ? 5.622 1.446 -5.008 1.00 82.19 81 PHE A O 1
ATOM 630 N N . MET A 1 82 ? 7.741 1.042 -5.616 1.00 82.69 82 MET A N 1
ATOM 631 C CA . MET A 1 82 ? 8.091 0.307 -4.393 1.00 82.69 82 MET A CA 1
ATOM 632 C C . MET A 1 82 ? 7.913 1.165 -3.131 1.00 82.69 82 MET A C 1
ATOM 634 O O . MET A 1 82 ? 7.384 0.685 -2.127 1.00 82.69 82 MET A O 1
ATOM 638 N N . LEU A 1 83 ? 8.279 2.451 -3.196 1.00 81.06 83 LEU A N 1
ATOM 639 C CA . LEU A 1 83 ? 8.068 3.397 -2.094 1.00 81.06 83 LEU A CA 1
ATOM 640 C C . LEU A 1 83 ? 6.575 3.607 -1.804 1.00 81.06 83 LEU A C 1
ATOM 642 O O . LEU A 1 83 ? 6.164 3.639 -0.644 1.00 81.06 83 LEU A O 1
ATOM 646 N N . MET A 1 84 ? 5.747 3.684 -2.848 1.00 79.06 84 MET A N 1
ATOM 647 C CA . MET A 1 84 ? 4.293 3.804 -2.717 1.00 79.06 84 MET A CA 1
ATOM 648 C C . MET A 1 84 ? 3.670 2.560 -2.059 1.00 79.06 84 MET A C 1
ATOM 650 O O . MET A 1 84 ? 2.771 2.684 -1.225 1.00 79.06 84 MET A O 1
ATOM 654 N N . PHE A 1 85 ? 4.176 1.360 -2.362 1.00 82.38 85 PHE A N 1
ATOM 655 C CA . PHE A 1 85 ? 3.705 0.117 -1.742 1.00 82.38 85 PHE A CA 1
ATOM 656 C C . PHE A 1 85 ? 4.040 -0.005 -0.255 1.00 82.38 85 PHE A C 1
ATOM 658 O O . PHE A 1 85 ? 3.330 -0.701 0.466 1.00 82.38 85 PHE A O 1
ATOM 665 N N . MET A 1 86 ? 5.049 0.713 0.241 1.00 85.62 86 MET A N 1
ATOM 666 C CA . MET A 1 86 ? 5.371 0.736 1.670 1.00 85.62 86 MET A CA 1
ATOM 667 C C . MET A 1 86 ? 4.275 1.416 2.515 1.00 85.62 86 MET A C 1
ATOM 669 O O . MET A 1 86 ? 4.086 1.069 3.679 1.00 85.62 86 MET A O 1
ATOM 673 N N . ILE A 1 87 ? 3.512 2.349 1.931 1.00 83.25 87 ILE A N 1
ATOM 674 C CA . ILE A 1 87 ? 2.403 3.059 2.601 1.00 83.25 87 ILE A CA 1
ATOM 675 C C . ILE A 1 87 ? 1.116 2.213 2.620 1.00 83.25 87 ILE A C 1
ATOM 677 O O . ILE A 1 87 ? 0.283 2.347 3.518 1.00 83.25 87 ILE A O 1
ATOM 681 N N . LEU A 1 88 ? 0.956 1.298 1.663 1.00 84.25 88 LEU A N 1
ATOM 682 C CA . LEU A 1 88 ? -0.228 0.450 1.503 1.00 84.25 88 LEU A CA 1
ATOM 683 C C . LEU A 1 88 ? -0.601 -0.367 2.765 1.00 84.25 88 LEU A C 1
ATOM 685 O O . LEU A 1 88 ? -1.766 -0.300 3.169 1.00 84.25 88 LEU A O 1
ATOM 689 N N . PRO A 1 89 ? 0.321 -1.073 3.456 1.00 83.38 89 PRO A N 1
ATOM 690 C CA . PRO A 1 89 ? -0.018 -1.801 4.683 1.00 83.38 89 PRO A CA 1
ATOM 691 C C . PRO A 1 89 ? -0.401 -0.885 5.855 1.00 83.38 89 PRO A C 1
ATOM 693 O O . PRO A 1 89 ? -1.043 -1.351 6.792 1.00 83.38 89 PRO A O 1
ATOM 696 N N . LEU A 1 90 ? -0.057 0.407 5.806 1.00 85.31 90 LEU A N 1
ATOM 697 C CA . LEU A 1 90 ? -0.455 1.387 6.823 1.00 85.31 90 LEU A CA 1
ATOM 698 C C . LEU A 1 90 ? -1.867 1.938 6.581 1.00 85.31 90 LEU A C 1
ATOM 700 O O . LEU A 1 90 ? -2.562 2.284 7.534 1.00 85.31 90 LEU A O 1
ATOM 704 N N . ALA A 1 91 ? -2.332 1.983 5.331 1.00 81.75 91 ALA A N 1
ATOM 705 C CA . ALA A 1 91 ? -3.658 2.505 4.997 1.00 81.75 91 ALA A CA 1
ATOM 706 C C . ALA A 1 91 ? -4.806 1.612 5.516 1.00 81.75 91 ALA A C 1
ATOM 708 O O . ALA A 1 91 ? -5.860 2.114 5.918 1.00 81.75 91 ALA A O 1
ATOM 709 N N . ILE A 1 92 ? -4.603 0.289 5.550 1.00 82.81 92 ILE A N 1
ATOM 710 C CA . ILE A 1 92 ? -5.626 -0.678 5.978 1.00 82.81 92 ILE A CA 1
ATOM 711 C C . ILE A 1 92 ? -5.985 -0.497 7.470 1.00 82.81 92 ILE A C 1
ATOM 713 O O . ILE A 1 92 ? -7.159 -0.266 7.765 1.00 82.81 92 ILE A O 1
ATOM 717 N N . PRO A 1 93 ? -5.036 -0.510 8.430 1.00 84.25 93 PRO A N 1
ATOM 718 C CA . PRO A 1 93 ? -5.360 -0.276 9.839 1.00 84.25 93 PRO A CA 1
ATOM 719 C C . PRO A 1 93 ? -5.962 1.108 10.107 1.00 84.25 93 PRO A C 1
ATOM 721 O O . PRO A 1 93 ? -6.872 1.224 10.924 1.00 84.25 93 PRO A O 1
ATOM 724 N N . VAL A 1 94 ? -5.492 2.150 9.410 1.00 85.19 94 VAL A N 1
ATOM 725 C CA . VAL A 1 94 ? -5.981 3.530 9.591 1.00 85.19 94 VAL A CA 1
ATOM 726 C C . VAL A 1 94 ? -7.451 3.656 9.192 1.00 85.19 94 VAL A C 1
ATOM 728 O O . VAL A 1 94 ? -8.247 4.243 9.925 1.00 85.19 94 VAL A O 1
ATOM 731 N N . THR A 1 95 ? -7.833 3.075 8.055 1.00 79.12 95 THR A N 1
ATOM 732 C CA . THR A 1 95 ? -9.230 3.100 7.597 1.00 79.12 95 THR A CA 1
ATOM 733 C C . THR A 1 95 ? -10.135 2.268 8.503 1.00 79.12 95 THR A C 1
ATOM 735 O O . THR A 1 95 ? -11.209 2.739 8.876 1.00 79.12 95 THR A O 1
ATOM 738 N N . ILE A 1 96 ? -9.690 1.087 8.946 1.00 81.62 96 ILE A N 1
ATOM 739 C CA . ILE A 1 96 ? -10.439 0.252 9.900 1.00 81.62 96 ILE A CA 1
ATOM 740 C C . ILE A 1 96 ? -10.646 0.985 11.234 1.00 81.62 96 ILE A C 1
ATOM 742 O O . ILE A 1 96 ? -11.755 0.973 11.765 1.00 81.62 96 ILE A O 1
ATOM 746 N N . ALA A 1 97 ? -9.623 1.673 11.751 1.00 82.81 97 ALA A N 1
ATOM 747 C CA . ALA A 1 97 ? -9.733 2.454 12.982 1.00 82.81 97 ALA A CA 1
ATOM 748 C C . ALA A 1 97 ? -10.748 3.602 12.850 1.00 82.81 97 ALA A C 1
ATOM 750 O O . ALA A 1 97 ? -11.591 3.790 13.727 1.00 82.81 97 ALA A O 1
ATOM 751 N N . ALA A 1 98 ? -10.727 4.333 11.731 1.00 82.19 98 ALA A N 1
ATOM 752 C CA . ALA A 1 98 ? -11.696 5.396 11.468 1.00 82.19 98 ALA A CA 1
ATOM 753 C C . ALA A 1 98 ? -13.139 4.859 11.400 1.00 82.19 98 ALA A C 1
ATOM 755 O O . ALA A 1 98 ? -14.044 5.445 11.998 1.00 82.19 98 ALA A O 1
ATOM 756 N N . TYR A 1 99 ? -13.358 3.722 10.729 1.00 76.56 99 TYR A N 1
ATOM 757 C CA . TYR A 1 99 ? -14.677 3.084 10.672 1.00 76.56 99 TYR A CA 1
ATOM 758 C C . TYR A 1 99 ? -15.129 2.508 12.019 1.00 76.56 99 TYR A C 1
ATOM 760 O O . TYR A 1 99 ? -16.314 2.601 12.316 1.00 76.56 99 TYR A O 1
ATOM 768 N N . SER A 1 100 ? -14.229 1.970 12.849 1.00 74.88 100 SER A N 1
ATOM 769 C CA . SER A 1 100 ? -14.555 1.506 14.209 1.00 74.88 100 SER A CA 1
ATOM 770 C C . SER A 1 100 ? -15.055 2.662 15.088 1.00 74.88 100 SER A C 1
ATOM 772 O O . SER A 1 100 ? -16.103 2.550 15.721 1.00 74.88 100 SER A O 1
ATOM 774 N N . ILE A 1 101 ? -14.400 3.827 15.029 1.00 77.88 101 ILE A N 1
ATOM 775 C CA . ILE A 1 101 ? -14.817 5.020 15.787 1.00 77.88 101 ILE A CA 1
ATOM 776 C C . ILE A 1 101 ? -16.190 5.528 15.321 1.00 77.88 101 ILE A C 1
ATOM 778 O O . ILE A 1 101 ? -17.057 5.850 16.137 1.00 77.88 101 ILE A O 1
ATOM 782 N N . VAL A 1 102 ? -16.408 5.614 14.005 1.00 75.06 102 VAL A N 1
ATOM 783 C CA . VAL A 1 102 ? -17.687 6.084 13.445 1.00 75.06 102 VAL A CA 1
ATOM 784 C C . VAL A 1 102 ? -18.805 5.058 13.673 1.00 75.06 102 VAL A C 1
ATOM 786 O O . VAL A 1 102 ? -19.934 5.439 13.990 1.00 75.06 102 VAL A O 1
ATOM 789 N N . GLY A 1 103 ? -18.497 3.766 13.562 1.00 72.38 103 GLY A N 1
ATOM 790 C CA . GLY A 1 103 ? -19.402 2.654 13.850 1.00 72.38 103 GLY A CA 1
ATOM 791 C C . GLY A 1 103 ? -19.862 2.655 15.305 1.00 72.38 103 GLY A C 1
ATOM 792 O O . GLY A 1 103 ? -21.061 2.609 15.571 1.00 72.38 103 GLY A O 1
ATOM 793 N N . GLU A 1 104 ? -18.950 2.834 16.259 1.00 73.00 104 GLU A N 1
ATOM 794 C CA . GLU A 1 104 ? -19.330 2.919 17.671 1.00 73.00 104 GLU A CA 1
ATOM 795 C C . GLU A 1 104 ? -20.193 4.159 17.947 1.00 73.00 104 GLU A C 1
ATOM 797 O O . GLU A 1 104 ? -21.231 4.066 18.604 1.00 73.00 104 GLU A O 1
ATOM 802 N N . LYS A 1 105 ? -19.850 5.314 17.358 1.00 71.31 105 LYS A N 1
ATOM 803 C CA . LYS A 1 105 ? -20.630 6.551 17.526 1.00 71.31 105 LYS A CA 1
ATOM 804 C C . LYS A 1 105 ? -22.042 6.470 16.929 1.00 71.31 105 LYS A C 1
ATOM 806 O O . LYS A 1 105 ? -22.957 7.116 17.439 1.00 71.31 105 LYS A O 1
ATOM 811 N N . THR A 1 106 ? -22.230 5.705 15.855 1.00 67.69 106 THR A N 1
ATOM 812 C CA . THR A 1 106 ? -23.544 5.504 15.216 1.00 67.69 106 THR A CA 1
ATOM 813 C C . THR A 1 106 ? -24.382 4.440 15.921 1.00 67.69 106 THR A C 1
ATOM 815 O O . THR A 1 106 ? -25.599 4.590 16.002 1.00 67.69 106 THR A O 1
ATOM 818 N N . THR A 1 107 ? -23.744 3.410 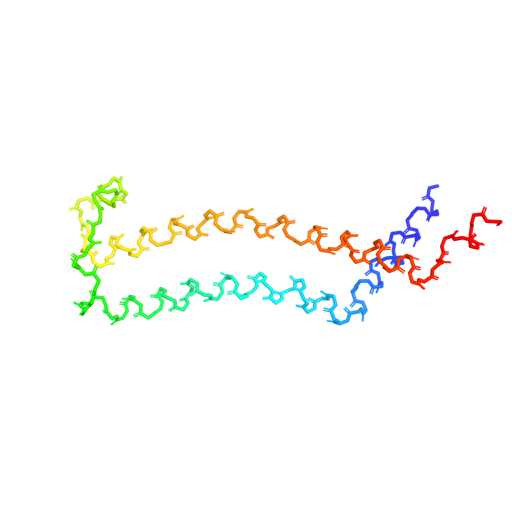16.480 1.00 66.00 107 THR A N 1
ATOM 819 C CA . THR A 1 107 ? -24.433 2.244 17.060 1.00 66.00 107 THR A CA 1
ATOM 820 C C . THR A 1 107 ? -24.623 2.350 18.581 1.00 66.00 107 THR A C 1
ATOM 822 O O . THR A 1 107 ? -25.416 1.590 19.131 1.00 66.00 107 THR A O 1
ATOM 825 N N . ARG A 1 108 ? -23.931 3.291 19.258 1.00 65.06 108 ARG A N 1
ATOM 826 C CA . ARG A 1 108 ? -23.960 3.529 20.723 1.00 65.06 108 ARG A CA 1
ATOM 827 C C . ARG A 1 108 ? -23.950 2.227 21.522 1.00 65.06 108 ARG A C 1
ATOM 829 O O . ARG A 1 108 ? -24.762 2.016 22.421 1.00 65.06 108 ARG A O 1
ATOM 836 N N . SER A 1 109 ? -23.084 1.300 21.127 1.00 64.00 109 SER A N 1
ATOM 837 C CA . SER A 1 109 ? -23.203 -0.088 21.559 1.00 64.00 109 SER A CA 1
ATOM 838 C C . SER A 1 109 ? -22.575 -0.334 22.931 1.00 64.00 109 SER A C 1
ATOM 840 O O . SER A 1 109 ? -22.966 -1.280 23.615 1.00 64.00 109 SER A O 1
ATOM 842 N N . LEU A 1 110 ? -21.656 0.541 23.358 1.00 54.62 110 LEU A N 1
ATOM 843 C CA . LEU A 1 110 ? -20.967 0.467 24.645 1.00 54.62 110 LEU A CA 1
ATOM 844 C C . LEU A 1 110 ? -21.596 1.323 25.758 1.00 54.62 110 LEU A C 1
ATOM 846 O O . LEU A 1 110 ? -21.426 0.971 26.921 1.00 54.62 110 LEU A O 1
ATOM 850 N N . GLU A 1 111 ? -22.370 2.374 25.450 1.00 56.34 111 GLU A N 1
ATOM 851 C CA . GLU A 1 111 ? -23.111 3.168 26.457 1.00 56.34 111 GLU A CA 1
ATOM 852 C C . GLU A 1 111 ? -24.076 2.331 27.332 1.00 56.34 111 GLU A C 1
ATOM 854 O O . GLU A 1 111 ? -24.055 2.505 28.548 1.00 56.34 111 GLU A O 1
ATOM 859 N N . PRO A 1 112 ? -24.870 1.381 26.795 1.00 54.69 112 PRO A N 1
ATOM 860 C CA . PRO A 1 112 ? -25.755 0.541 27.609 1.00 54.69 112 PRO A CA 1
ATOM 861 C C . PRO A 1 112 ? -25.061 -0.671 28.258 1.00 54.69 112 PRO A C 1
ATOM 863 O O . PRO A 1 112 ? -25.696 -1.385 29.025 1.00 54.69 112 PRO A O 1
ATOM 866 N N . LEU A 1 113 ? -23.789 -0.945 27.938 1.00 50.88 113 LEU A N 1
ATOM 867 C CA . LEU A 1 113 ? -22.992 -2.026 28.549 1.00 50.88 113 LEU A CA 1
ATOM 868 C C . LEU A 1 113 ? -22.073 -1.527 29.681 1.00 50.88 113 LEU A C 1
ATOM 870 O O . LEU A 1 113 ? -21.537 -2.346 30.431 1.00 50.88 113 LEU A O 1
ATOM 874 N N . LEU A 1 114 ? -21.871 -0.209 29.772 1.00 52.91 114 LEU A N 1
ATOM 875 C CA . LEU A 1 114 ? -21.159 0.493 30.848 1.00 52.91 114 LEU A CA 1
ATOM 876 C C . LEU A 1 114 ? -22.101 1.114 31.896 1.00 52.91 114 LEU A C 1
ATOM 878 O O . LEU A 1 114 ? -21.604 1.588 32.918 1.00 52.91 114 LEU A O 1
ATOM 882 N N . ALA A 1 115 ? -23.414 1.111 31.638 1.00 46.75 115 ALA A N 1
ATOM 883 C CA . ALA A 1 115 ? -24.468 1.468 32.588 1.00 46.75 115 ALA A CA 1
ATOM 884 C C . ALA A 1 115 ? -24.920 0.259 33.423 1.00 46.75 115 ALA A C 1
ATOM 886 O O . ALA A 1 115 ? -24.917 -0.873 32.884 1.00 46.75 115 ALA A O 1
#

Secondary structure (DSSP, 8-state):
-HHHHHHHHHHHHHHHH-HHHHHHHHHHHHHHHHHHHHHHHHHHHHTTSSSSS---TTGGGS--TTS-HHHHHHHHHHHHHHHHHHHHHHHHHHHHHHHHHHHHHHH--STTT--